Protein AF-A0A7W0M5Q0-F1 (afdb_monomer_lite)

Secondary structure (DSSP, 8-state):
-HHHHHHHHHHHTTGGGTS-HHHHHHHHHHHHHHTT----HHHHHHHHHHHHHHHHHHHHHHHHHT-SSHHHHHHHHHHHHHHHHHHHHHHHHHHHHHTT-THHHHHHHHHHHHHHTTS--------SS----PPP-

Radius of gyration: 23.78 Å; chains: 1; bounding box: 69×38×56 Å

Structure (mmCIF, N/CA/C/O backbone):
data_AF-A0A7W0M5Q0-F1
#
_entry.id   AF-A0A7W0M5Q0-F1
#
loop_
_atom_site.group_PDB
_atom_site.id
_atom_site.type_symbol
_atom_site.label_atom_id
_atom_site.label_alt_id
_atom_site.label_comp_id
_atom_site.label_asym_id
_atom_site.label_entity_id
_atom_site.label_seq_id
_atom_site.pdbx_PDB_ins_code
_atom_site.Cartn_x
_atom_site.Cartn_y
_atom_site.Cartn_z
_atom_site.occupancy
_atom_site.B_iso_or_equiv
_atom_site.auth_seq_id
_atom_site.auth_comp_id
_atom_site.auth_asym_id
_atom_site.auth_atom_id
_atom_site.pdbx_PDB_model_num
ATOM 1 N N . MET A 1 1 ? 6.612 8.300 17.682 1.00 49.47 1 MET A N 1
ATOM 2 C CA . MET A 1 1 ? 6.869 6.854 17.470 1.00 49.47 1 MET A CA 1
ATOM 3 C C . MET A 1 1 ? 6.519 6.417 16.042 1.00 49.47 1 MET A C 1
ATOM 5 O O . MET A 1 1 ? 7.366 5.829 15.388 1.00 49.47 1 MET A O 1
ATOM 9 N N . VAL A 1 2 ? 5.344 6.796 15.519 1.00 53.00 2 VAL A N 1
ATOM 10 C CA . VAL A 1 2 ? 4.870 6.509 14.143 1.00 53.00 2 VAL A CA 1
ATOM 11 C C . VAL A 1 2 ? 5.844 6.942 13.030 1.00 53.00 2 VAL A C 1
ATOM 13 O O . VAL A 1 2 ? 6.165 6.148 12.148 1.00 53.00 2 VAL A O 1
ATOM 16 N N . ALA A 1 3 ? 6.397 8.157 13.110 1.00 54.56 3 ALA A N 1
ATOM 17 C CA . ALA A 1 3 ? 7.315 8.683 12.092 1.00 54.56 3 ALA A CA 1
ATOM 18 C C . ALA A 1 3 ? 8.607 7.853 11.918 1.00 54.56 3 ALA A C 1
ATOM 20 O O . ALA A 1 3 ? 9.153 7.790 10.820 1.00 54.56 3 ALA A O 1
ATOM 21 N N . GLY A 1 4 ? 9.085 7.182 12.975 1.00 56.34 4 GLY A N 1
ATOM 22 C CA . GLY A 1 4 ? 10.307 6.371 12.921 1.00 56.34 4 GLY A CA 1
ATOM 23 C C . GLY A 1 4 ? 10.127 5.065 12.144 1.00 56.34 4 GLY A C 1
ATOM 24 O O . GLY A 1 4 ? 10.999 4.689 11.364 1.00 56.34 4 GLY A O 1
ATOM 25 N N . ILE A 1 5 ? 8.969 4.412 12.299 1.00 61.66 5 ILE A N 1
ATOM 26 C CA . ILE A 1 5 ? 8.633 3.177 11.574 1.00 61.66 5 ILE A CA 1
ATOM 27 C C . ILE A 1 5 ? 8.434 3.485 10.089 1.00 61.66 5 ILE A C 1
ATOM 29 O O . ILE A 1 5 ? 8.996 2.795 9.246 1.00 61.66 5 ILE A O 1
ATOM 33 N N . LEU A 1 6 ? 7.721 4.568 9.766 1.00 61.59 6 LEU A N 1
ATOM 34 C CA . LEU A 1 6 ? 7.541 5.041 8.390 1.00 61.59 6 LEU A CA 1
ATOM 35 C C . LEU A 1 6 ? 8.858 5.451 7.724 1.00 61.59 6 LEU A C 1
ATOM 37 O O . LEU A 1 6 ? 9.065 5.133 6.557 1.00 61.59 6 LEU A O 1
ATOM 41 N N . HIS A 1 7 ? 9.770 6.097 8.456 1.00 59.69 7 HIS A N 1
ATOM 42 C CA . HIS A 1 7 ? 11.098 6.442 7.944 1.00 59.69 7 HIS A CA 1
ATOM 43 C C . HIS A 1 7 ? 11.948 5.200 7.645 1.00 59.69 7 HIS A C 1
ATOM 45 O O . HIS A 1 7 ? 12.572 5.121 6.585 1.00 59.69 7 HIS A O 1
ATOM 51 N N . GLY A 1 8 ? 11.941 4.213 8.546 1.00 62.47 8 GLY A N 1
ATOM 52 C CA . GLY A 1 8 ? 12.612 2.931 8.331 1.00 62.47 8 GLY A CA 1
ATOM 53 C C . GLY A 1 8 ? 12.024 2.161 7.148 1.00 62.47 8 GLY A C 1
ATOM 54 O O . GLY A 1 8 ? 12.773 1.682 6.298 1.00 62.47 8 GLY A O 1
ATOM 55 N N . LEU A 1 9 ? 10.690 2.114 7.042 1.00 64.00 9 LEU A N 1
ATOM 56 C CA . LEU A 1 9 ? 10.009 1.425 5.949 1.00 64.00 9 LEU A CA 1
ATOM 57 C C . LEU A 1 9 ? 10.295 2.110 4.611 1.00 64.00 9 LEU A C 1
ATOM 59 O O . LEU A 1 9 ? 10.788 1.452 3.702 1.00 64.00 9 LEU A O 1
ATOM 63 N N . ALA A 1 10 ? 10.089 3.428 4.513 1.00 63.84 10 ALA A N 1
ATOM 64 C CA . ALA A 1 10 ? 10.337 4.198 3.294 1.00 63.84 10 ALA A CA 1
ATOM 65 C C . ALA A 1 10 ? 11.783 4.052 2.793 1.00 63.84 10 ALA A C 1
ATOM 67 O O . ALA A 1 10 ? 12.006 3.951 1.589 1.00 63.84 10 ALA A O 1
ATOM 68 N N . LYS A 1 11 ? 12.768 3.967 3.696 1.00 65.81 11 LYS A N 1
ATOM 69 C CA . LYS A 1 11 ? 14.144 3.619 3.317 1.00 65.81 11 LYS A CA 1
ATOM 70 C C . LYS A 1 11 ? 14.269 2.177 2.823 1.00 65.81 11 LYS A C 1
ATOM 72 O O . LYS A 1 11 ? 14.863 1.955 1.776 1.00 65.81 11 LYS A O 1
ATOM 77 N N . SER A 1 12 ? 13.700 1.207 3.540 1.00 64.56 12 SER A N 1
ATOM 78 C CA . SER A 1 12 ? 13.833 -0.223 3.209 1.00 64.56 12 SER A CA 1
ATOM 79 C C . SER A 1 12 ? 13.221 -0.618 1.861 1.00 64.56 12 SER A C 1
ATOM 81 O O . SER A 1 12 ? 13.753 -1.493 1.187 1.00 64.56 12 SER A O 1
ATOM 83 N N . VAL A 1 13 ? 12.141 0.047 1.435 1.00 64.31 13 VAL A N 1
ATOM 84 C CA . VAL A 1 13 ? 11.501 -0.197 0.131 1.00 64.31 13 VAL A CA 1
ATOM 85 C C . VAL A 1 13 ? 11.997 0.747 -0.973 1.00 64.31 13 VAL A C 1
ATOM 87 O O . VAL A 1 13 ? 11.426 0.777 -2.061 1.00 64.31 13 VAL A O 1
ATOM 90 N N . GLY A 1 14 ? 13.064 1.515 -0.717 1.00 66.12 14 GLY A N 1
ATOM 91 C CA . GLY A 1 14 ? 13.652 2.441 -1.693 1.00 66.12 14 GLY A CA 1
ATOM 92 C C . GLY A 1 14 ? 12.733 3.606 -2.070 1.00 66.12 14 GLY A C 1
ATOM 93 O O . GLY A 1 14 ? 12.905 4.218 -3.119 1.00 66.12 14 GLY A O 1
ATOM 94 N N . LEU A 1 15 ? 11.738 3.914 -1.234 1.00 67.31 15 LEU A N 1
ATOM 95 C CA . LEU A 1 15 ? 10.823 5.031 -1.456 1.00 67.31 15 LEU A CA 1
ATOM 96 C C . LEU A 1 15 ? 11.523 6.383 -1.313 1.00 67.31 15 LEU A C 1
ATOM 98 O O . LEU A 1 15 ? 11.073 7.340 -1.925 1.00 67.31 15 LEU A O 1
ATOM 102 N N . GLY A 1 16 ? 12.596 6.468 -0.519 1.00 64.88 16 GLY A N 1
ATOM 103 C CA . GLY A 1 16 ? 13.310 7.724 -0.265 1.00 64.88 16 GLY A CA 1
ATOM 104 C C . GLY A 1 16 ? 13.846 8.415 -1.525 1.00 64.88 16 GLY A C 1
ATOM 105 O O . GLY A 1 16 ? 13.922 9.640 -1.541 1.00 64.88 16 GLY A O 1
ATOM 106 N N . ASP A 1 17 ? 14.139 7.648 -2.578 1.00 69.00 17 ASP A N 1
ATOM 107 C CA . ASP A 1 17 ? 14.622 8.170 -3.865 1.00 69.00 17 ASP A CA 1
ATOM 108 C C . ASP A 1 17 ? 13.484 8.683 -4.765 1.00 69.00 17 ASP A C 1
ATOM 110 O O . ASP A 1 17 ? 13.717 9.389 -5.742 1.00 69.00 17 ASP A O 1
ATOM 114 N N . VAL A 1 18 ? 12.241 8.316 -4.444 1.00 69.56 18 VAL A N 1
ATOM 115 C CA . VAL A 1 18 ? 11.041 8.569 -5.259 1.00 69.56 18 VAL A CA 1
ATOM 116 C C . VAL A 1 18 ? 10.145 9.609 -4.599 1.00 69.56 18 VAL A C 1
ATOM 118 O O . VAL A 1 18 ? 9.526 10.427 -5.273 1.00 69.56 18 VAL A O 1
ATOM 121 N N . MET A 1 19 ? 10.076 9.581 -3.271 1.00 71.00 19 MET A N 1
ATOM 122 C CA . MET A 1 19 ? 9.313 10.511 -2.463 1.00 71.00 19 MET A CA 1
ATOM 123 C C . MET A 1 19 ? 10.090 10.816 -1.174 1.00 71.00 19 MET A C 1
ATOM 125 O O . MET A 1 19 ? 10.386 9.896 -0.401 1.00 71.00 19 MET A O 1
ATOM 129 N N . PRO A 1 20 ? 10.413 12.095 -0.905 1.00 76.94 20 PRO A N 1
ATOM 130 C CA . PRO A 1 20 ? 11.052 12.489 0.342 1.00 76.94 20 PRO A CA 1
ATOM 131 C C . PRO A 1 20 ? 10.278 11.963 1.553 1.00 76.94 20 PRO A C 1
ATOM 133 O O . PRO A 1 20 ? 9.048 11.949 1.570 1.00 76.94 20 PRO A O 1
ATOM 136 N N . THR A 1 21 ? 10.982 11.568 2.617 1.00 71.94 21 THR A N 1
ATOM 137 C CA . THR A 1 21 ? 10.319 10.994 3.803 1.00 71.94 21 THR A CA 1
ATOM 138 C C . THR A 1 21 ? 9.276 11.939 4.406 1.00 71.94 21 THR A C 1
ATOM 140 O O . THR A 1 21 ? 8.238 11.483 4.879 1.00 71.94 21 THR A O 1
ATOM 143 N N . ALA A 1 22 ? 9.523 13.250 4.369 1.00 77.44 22 ALA A N 1
ATOM 144 C CA . ALA A 1 22 ? 8.560 14.244 4.834 1.00 77.44 22 ALA A CA 1
ATOM 145 C C . ALA A 1 22 ? 7.239 14.187 4.044 1.00 77.44 22 ALA A C 1
ATOM 147 O O . ALA A 1 22 ? 6.167 14.295 4.637 1.00 77.44 22 ALA A O 1
ATOM 148 N N . ASP A 1 23 ? 7.304 13.938 2.735 1.00 79.12 23 ASP A N 1
ATOM 149 C CA . ASP A 1 23 ? 6.122 13.788 1.888 1.00 79.12 23 ASP A CA 1
ATOM 150 C C . ASP A 1 23 ? 5.413 12.448 2.131 1.00 79.12 23 ASP A C 1
ATOM 152 O O . ASP A 1 23 ? 4.186 12.416 2.130 1.00 79.12 23 ASP A O 1
ATOM 156 N N . CYS A 1 24 ? 6.146 11.368 2.444 1.00 71.94 24 CYS A N 1
ATOM 157 C CA . CYS A 1 24 ? 5.547 10.108 2.920 1.00 71.94 24 CYS A CA 1
ATOM 158 C C . CYS A 1 24 ? 4.748 10.301 4.203 1.00 71.94 24 CYS A C 1
ATOM 160 O O . CY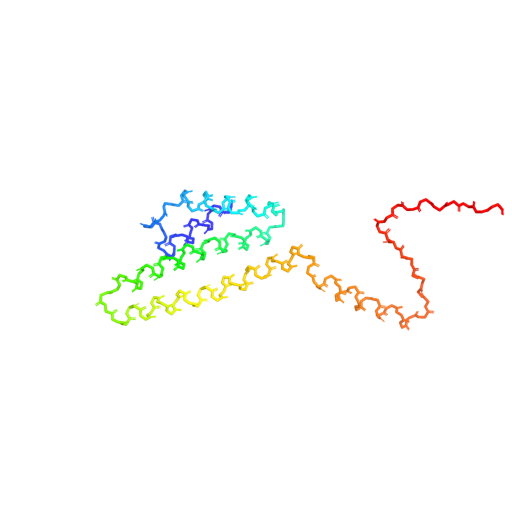S A 1 24 ? 3.628 9.805 4.304 1.00 71.94 24 CYS A O 1
ATOM 162 N N . VAL A 1 25 ? 5.316 11.016 5.176 1.00 76.31 25 VAL A N 1
ATOM 163 C CA . VAL A 1 25 ? 4.629 11.313 6.436 1.00 76.31 25 VAL A CA 1
ATOM 164 C C . VAL A 1 25 ? 3.380 12.146 6.157 1.00 76.31 25 VAL A C 1
ATOM 166 O O . VAL A 1 25 ? 2.296 11.744 6.561 1.00 76.31 25 VAL A O 1
ATOM 169 N N . ARG A 1 26 ? 3.494 13.220 5.363 1.00 83.31 26 ARG A N 1
ATOM 170 C CA . ARG A 1 26 ? 2.345 14.068 5.007 1.00 83.31 26 ARG A CA 1
ATOM 171 C C . ARG A 1 26 ? 1.253 13.299 4.262 1.00 83.31 26 ARG A C 1
ATOM 173 O O . ARG A 1 26 ? 0.078 13.484 4.550 1.00 83.31 26 ARG A O 1
ATOM 180 N N . PHE A 1 27 ? 1.619 12.441 3.311 1.00 81.38 27 PHE A N 1
ATOM 181 C CA . PHE A 1 27 ? 0.661 11.615 2.573 1.00 81.38 27 PHE A CA 1
ATOM 182 C C . PHE A 1 27 ? -0.130 10.700 3.512 1.00 81.38 27 PHE A C 1
ATOM 184 O O . PHE A 1 27 ? -1.351 10.608 3.417 1.00 81.38 27 PHE A O 1
ATOM 191 N N . VAL A 1 28 ? 0.564 10.055 4.445 1.00 77.06 28 VAL A N 1
ATOM 192 C CA . VAL A 1 28 ? -0.048 9.156 5.422 1.00 77.06 28 VAL A CA 1
ATOM 193 C C . VAL A 1 28 ? -0.910 9.911 6.436 1.00 77.06 28 VAL A C 1
ATOM 195 O O . VAL A 1 28 ? -2.007 9.451 6.750 1.00 77.06 28 VAL A O 1
ATOM 198 N N . ASP A 1 29 ? -0.463 11.079 6.899 1.00 80.56 29 ASP A N 1
ATOM 199 C CA . ASP A 1 29 ? -1.239 11.945 7.792 1.00 80.56 29 ASP A CA 1
ATOM 200 C C . ASP A 1 29 ? -2.530 12.423 7.105 1.00 80.56 29 ASP A C 1
ATOM 202 O O . ASP A 1 29 ? -3.615 12.352 7.690 1.00 80.56 29 ASP A O 1
ATOM 206 N N . ASN A 1 30 ? -2.436 12.821 5.830 1.00 85.00 30 ASN A N 1
ATOM 207 C CA . ASN A 1 30 ? -3.592 13.188 5.013 1.00 85.00 30 ASN A CA 1
ATOM 208 C C . ASN A 1 30 ? -4.553 12.005 4.873 1.00 85.00 30 ASN A C 1
ATOM 210 O O . ASN A 1 30 ? -5.729 12.148 5.202 1.00 85.00 30 ASN A O 1
ATOM 214 N N . LEU A 1 31 ? -4.052 10.822 4.501 1.00 82.25 31 LEU A N 1
ATOM 215 C CA . LEU A 1 31 ? -4.858 9.605 4.385 1.00 82.25 31 LEU A CA 1
ATOM 216 C C . LEU A 1 31 ? -5.581 9.278 5.700 1.00 82.25 31 LEU A C 1
ATOM 218 O O . LEU A 1 31 ? -6.762 8.933 5.700 1.00 82.25 31 LEU A O 1
ATOM 222 N N . GLN A 1 32 ? -4.902 9.414 6.842 1.00 80.25 32 GLN A N 1
ATOM 223 C CA . GLN A 1 32 ? -5.508 9.177 8.148 1.00 80.25 32 GLN A CA 1
ATOM 224 C C . GLN A 1 32 ? -6.606 10.205 8.460 1.00 80.25 32 GLN A C 1
ATOM 226 O O . GLN A 1 32 ? -7.677 9.811 8.936 1.00 80.25 32 GLN A O 1
ATOM 231 N N . SER A 1 33 ? -6.375 11.488 8.160 1.00 81.31 33 SER A N 1
ATOM 232 C CA . SER A 1 33 ? -7.357 12.560 8.365 1.00 81.31 33 SER A CA 1
ATOM 233 C C . SER A 1 33 ? -8.600 12.392 7.480 1.00 81.31 33 SER A C 1
ATOM 235 O O . SER A 1 33 ? -9.722 12.417 7.986 1.00 81.31 33 SER A O 1
ATOM 237 N N . GLU A 1 34 ? -8.412 12.095 6.193 1.00 82.44 34 GLU A N 1
ATOM 238 C CA . GLU A 1 34 ? -9.481 11.872 5.212 1.00 82.44 34 GLU A CA 1
ATOM 239 C C . GLU A 1 34 ? -10.291 10.615 5.528 1.00 82.44 34 GLU A C 1
ATOM 241 O O . GLU A 1 34 ? -11.488 10.538 5.260 1.00 82.44 34 GLU A O 1
ATOM 246 N N . SER A 1 35 ? -9.662 9.632 6.171 1.00 75.06 35 SER A N 1
ATOM 247 C CA . SER A 1 35 ? -10.331 8.404 6.581 1.00 75.06 35 SER A CA 1
ATOM 248 C C . SER A 1 35 ? -11.271 8.576 7.789 1.00 75.06 35 SER A C 1
ATOM 250 O O . SER A 1 35 ? -11.832 7.575 8.241 1.00 75.06 35 SER A O 1
ATOM 252 N N . GLY A 1 36 ? -11.439 9.799 8.307 1.00 73.69 36 GLY A N 1
ATOM 253 C CA . GLY A 1 36 ? -12.329 10.134 9.422 1.00 73.69 36 GLY A CA 1
ATOM 254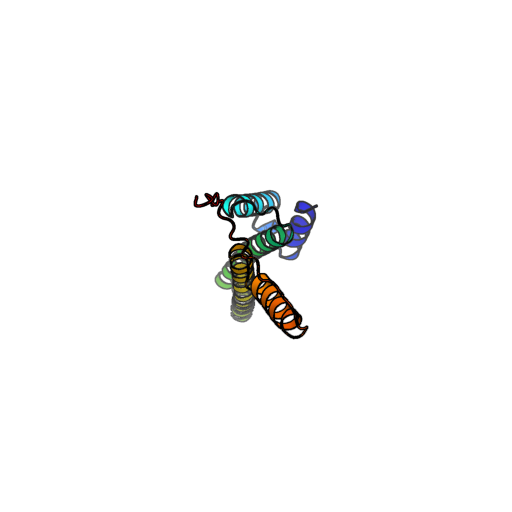 C C . GLY A 1 36 ? -11.674 10.087 10.803 1.00 73.69 36 GLY A C 1
ATOM 255 O O . GLY A 1 36 ? -12.390 10.160 11.795 1.00 73.69 36 GLY A O 1
ATOM 256 N N . GLY A 1 37 ? -10.341 9.959 10.875 1.00 67.06 37 GLY A N 1
ATOM 257 C CA . GLY A 1 37 ? -9.584 9.957 12.129 1.00 67.06 37 GLY A CA 1
ATOM 258 C C . GLY A 1 37 ? -9.963 8.800 13.059 1.00 67.06 37 GLY A C 1
ATOM 259 O O . GLY A 1 37 ? -10.794 8.946 13.949 1.00 67.06 37 GLY A O 1
ATOM 260 N N . SER A 1 38 ? -9.332 7.636 12.892 1.00 68.50 38 SER A N 1
ATOM 261 C CA . SER A 1 38 ? -9.522 6.538 13.848 1.00 68.50 38 SER A CA 1
ATOM 262 C C . SER A 1 38 ? -8.737 6.790 15.134 1.00 68.50 38 SER A C 1
ATOM 264 O O . SER A 1 38 ? -7.526 7.006 15.084 1.00 68.50 38 SER A O 1
ATOM 266 N N . THR A 1 39 ? -9.406 6.703 16.284 1.00 72.31 39 THR A N 1
ATOM 267 C CA . THR A 1 39 ? -8.755 6.664 17.605 1.00 72.31 39 THR A CA 1
ATOM 268 C C . THR A 1 39 ? -8.211 5.275 17.947 1.00 72.31 39 THR A C 1
ATOM 270 O O . THR A 1 39 ? -7.403 5.149 18.865 1.00 72.31 39 THR A O 1
ATOM 273 N N . ASP A 1 40 ? -8.614 4.240 17.200 1.00 80.06 40 ASP A N 1
ATOM 274 C CA . ASP A 1 40 ? -8.061 2.892 17.329 1.00 80.06 40 ASP A CA 1
ATOM 275 C C . ASP A 1 40 ? -6.634 2.842 16.738 1.00 80.06 40 ASP A C 1
ATOM 277 O O . ASP A 1 40 ? -6.470 3.057 15.526 1.00 80.06 40 ASP A O 1
ATOM 281 N N . PRO A 1 41 ? -5.602 2.539 17.556 1.00 78.81 41 PRO A N 1
ATOM 282 C CA . PRO A 1 41 ? -4.218 2.463 17.100 1.00 78.81 41 PRO A CA 1
ATOM 283 C C . PRO A 1 41 ? -3.979 1.364 16.053 1.00 78.81 41 PRO A C 1
ATOM 285 O O . PRO A 1 41 ? -3.102 1.528 15.206 1.00 78.81 41 PRO A O 1
ATOM 288 N N . LEU A 1 42 ? -4.749 0.270 16.054 1.00 80.56 42 LEU A N 1
ATOM 289 C CA . LEU A 1 42 ? -4.609 -0.801 15.059 1.00 80.56 42 LEU A CA 1
ATOM 290 C C . LEU A 1 42 ? -5.096 -0.346 13.686 1.00 80.56 42 LEU A C 1
ATOM 292 O O . LEU A 1 42 ? -4.432 -0.581 12.676 1.00 80.56 42 LEU A O 1
ATOM 296 N N . VAL A 1 43 ? -6.223 0.365 13.648 1.00 81.50 43 VAL A N 1
ATOM 297 C CA . VAL A 1 43 ? -6.738 0.964 12.411 1.00 81.50 43 VAL A CA 1
ATOM 298 C C . VAL A 1 43 ? -5.774 2.032 11.897 1.00 81.50 43 VAL A C 1
ATOM 300 O O . VAL A 1 43 ? -5.536 2.097 10.694 1.00 81.50 43 VAL A O 1
ATOM 303 N N . ALA A 1 44 ? -5.168 2.828 12.784 1.00 81.50 44 ALA A N 1
ATOM 304 C CA . ALA A 1 44 ? -4.156 3.807 12.391 1.00 81.50 44 ALA A CA 1
ATOM 305 C C . ALA A 1 44 ? -2.939 3.138 11.725 1.00 81.50 44 ALA A C 1
ATOM 307 O O . ALA A 1 44 ? -2.529 3.556 10.646 1.00 81.50 44 ALA A O 1
ATOM 308 N N . VAL A 1 45 ? -2.403 2.056 12.302 1.00 82.38 45 VAL A N 1
ATOM 309 C CA . VAL A 1 45 ? -1.287 1.304 11.697 1.00 82.38 45 VAL A CA 1
ATOM 310 C C . VAL A 1 45 ? -1.688 0.684 10.356 1.00 82.38 45 VAL A C 1
ATOM 312 O O . VAL A 1 45 ? -0.916 0.750 9.402 1.00 82.38 45 VAL A O 1
ATOM 315 N N . LEU A 1 46 ? -2.895 0.123 10.244 1.00 84.25 46 LEU A N 1
ATOM 316 C CA . LEU A 1 46 ? -3.388 -0.431 8.979 1.00 84.25 46 LEU A CA 1
ATOM 317 C C . LEU A 1 46 ? -3.479 0.636 7.883 1.00 84.25 46 LEU A C 1
ATOM 319 O O . LEU A 1 46 ? -3.031 0.392 6.766 1.00 84.25 46 LEU A O 1
ATOM 323 N N . LEU A 1 47 ? -3.991 1.828 8.198 1.00 84.75 47 LEU A N 1
ATOM 324 C CA . LEU A 1 47 ? -4.046 2.949 7.254 1.00 84.75 47 LEU A CA 1
ATOM 325 C C . LEU A 1 47 ? -2.646 3.377 6.793 1.00 84.75 47 LEU A C 1
ATOM 327 O O . LEU A 1 47 ? -2.435 3.617 5.607 1.00 84.75 47 LEU A O 1
ATOM 331 N N . GLN A 1 48 ? -1.668 3.397 7.701 1.00 80.69 48 GLN A N 1
ATOM 332 C CA . GLN A 1 48 ? -0.273 3.698 7.362 1.00 80.69 48 GLN A CA 1
ATOM 333 C C . GLN A 1 48 ? 0.321 2.643 6.419 1.00 80.69 48 GLN A C 1
ATOM 335 O O . GLN A 1 48 ? 0.943 2.989 5.414 1.00 80.69 48 GLN A O 1
ATOM 340 N N . GLN A 1 49 ? 0.094 1.356 6.703 1.00 83.12 49 GLN A N 1
ATOM 341 C CA . GLN A 1 49 ? 0.553 0.252 5.853 1.00 83.12 49 GLN A CA 1
ATOM 342 C C . GLN A 1 49 ? -0.098 0.287 4.466 1.00 83.12 49 GLN A C 1
ATOM 344 O O . GLN A 1 49 ? 0.582 0.055 3.465 1.00 83.12 49 GLN A O 1
ATOM 349 N N . ILE A 1 50 ? -1.388 0.631 4.394 1.00 86.75 50 ILE A N 1
ATOM 350 C CA . ILE A 1 50 ? -2.116 0.842 3.136 1.00 86.75 50 ILE A CA 1
ATOM 351 C C . ILE A 1 50 ? -1.454 1.963 2.329 1.00 86.75 50 ILE A C 1
ATOM 353 O O . ILE A 1 50 ? -1.126 1.761 1.161 1.00 86.75 50 ILE A O 1
ATOM 357 N N . GLY A 1 51 ? -1.186 3.109 2.961 1.00 83.44 51 GLY A N 1
ATOM 358 C CA . GLY A 1 51 ? -0.552 4.246 2.299 1.00 83.44 51 GLY A CA 1
ATOM 359 C C . GLY A 1 51 ? 0.827 3.909 1.722 1.00 83.44 51 GLY A C 1
ATOM 360 O O . GLY A 1 51 ? 1.082 4.142 0.540 1.00 83.44 51 GLY A O 1
ATOM 361 N N . VAL A 1 52 ? 1.711 3.296 2.515 1.00 81.25 52 VAL A N 1
ATOM 362 C CA . VAL A 1 52 ? 3.055 2.924 2.034 1.00 81.25 52 VAL A CA 1
ATOM 363 C C . VAL A 1 52 ? 2.985 1.880 0.920 1.00 81.25 52 VAL A C 1
ATOM 365 O O . VAL A 1 52 ? 3.692 1.994 -0.083 1.00 81.25 52 VAL A O 1
ATOM 368 N N . SER A 1 53 ? 2.099 0.893 1.058 1.00 85.81 53 SER A N 1
ATOM 369 C CA . SER A 1 53 ? 1.912 -0.155 0.052 1.00 85.81 53 SER A CA 1
ATOM 370 C C . SER A 1 53 ? 1.407 0.409 -1.279 1.00 85.81 53 SER A C 1
ATOM 372 O O . SER A 1 53 ? 1.826 -0.061 -2.337 1.00 85.81 53 SER A O 1
ATOM 374 N N . GLN A 1 54 ? 0.560 1.443 -1.257 1.00 87.06 54 GLN A N 1
ATOM 375 C CA . GLN A 1 54 ? 0.076 2.110 -2.467 1.00 87.06 54 GLN A CA 1
ATOM 376 C C . GLN A 1 54 ? 1.218 2.783 -3.238 1.00 87.06 54 GLN A C 1
ATOM 378 O O . GLN A 1 54 ? 1.352 2.575 -4.445 1.00 87.06 54 GLN A O 1
ATOM 383 N N . VAL A 1 55 ? 2.078 3.533 -2.547 1.00 84.62 55 VAL A N 1
ATOM 384 C CA . VAL A 1 55 ? 3.227 4.193 -3.185 1.00 84.62 55 VAL A CA 1
ATOM 385 C C . VAL A 1 55 ? 4.239 3.164 -3.698 1.00 84.62 55 VAL A C 1
ATOM 387 O O . VAL A 1 55 ? 4.690 3.260 -4.838 1.00 84.62 55 VAL A O 1
ATOM 390 N N . ALA A 1 56 ? 4.548 2.134 -2.904 1.00 85.88 56 ALA A N 1
ATOM 391 C CA . ALA A 1 56 ? 5.442 1.053 -3.319 1.00 85.88 56 ALA A CA 1
ATOM 392 C C . ALA A 1 56 ? 4.904 0.291 -4.545 1.00 85.88 56 ALA A C 1
ATOM 394 O O . ALA A 1 56 ? 5.668 -0.040 -5.450 1.00 85.88 56 ALA A O 1
ATOM 395 N N . THR A 1 57 ? 3.588 0.070 -4.623 1.00 90.06 57 THR A N 1
ATOM 396 C CA . THR A 1 57 ? 2.947 -0.539 -5.801 1.00 90.06 57 THR A CA 1
ATOM 397 C C . THR A 1 57 ? 3.125 0.336 -7.041 1.00 90.06 57 THR A C 1
ATOM 399 O O . THR A 1 57 ? 3.495 -0.177 -8.096 1.00 90.06 57 THR A O 1
ATOM 402 N N . GLY A 1 58 ? 2.919 1.653 -6.921 1.00 88.50 58 GLY A N 1
ATOM 403 C CA . GLY A 1 58 ? 3.147 2.601 -8.016 1.00 88.50 58 GLY A CA 1
ATOM 404 C C . GLY A 1 58 ? 4.603 2.616 -8.491 1.00 88.50 58 GLY A C 1
ATOM 405 O O . GLY A 1 58 ? 4.861 2.592 -9.693 1.00 88.50 58 GLY A O 1
ATOM 406 N N . LEU A 1 59 ? 5.559 2.564 -7.559 1.00 89.25 59 LEU A N 1
ATOM 407 C CA . LEU A 1 59 ? 6.982 2.462 -7.880 1.00 89.25 59 LEU A CA 1
ATOM 408 C C . LEU A 1 59 ? 7.309 1.169 -8.635 1.00 89.25 59 LEU A C 1
ATOM 410 O O . LEU A 1 59 ? 8.004 1.214 -9.646 1.00 89.25 59 LEU A O 1
ATOM 414 N N . LEU A 1 60 ? 6.811 0.022 -8.170 1.00 92.38 60 LEU A N 1
ATOM 415 C CA . LEU A 1 60 ? 7.031 -1.262 -8.839 1.00 92.38 60 LEU A CA 1
ATOM 416 C C . LEU A 1 60 ? 6.408 -1.280 -10.240 1.00 92.38 60 LEU A C 1
ATOM 418 O O . LEU A 1 60 ? 7.046 -1.745 -11.179 1.00 92.38 60 LEU A O 1
ATOM 422 N N . ALA A 1 61 ? 5.208 -0.719 -10.405 1.00 92.44 61 ALA A N 1
ATOM 423 C CA . ALA A 1 61 ? 4.573 -0.588 -11.714 1.00 92.44 61 ALA A CA 1
ATOM 424 C C . ALA A 1 61 ? 5.384 0.316 -12.660 1.00 92.44 61 ALA A C 1
ATOM 426 O O . ALA A 1 61 ? 5.571 -0.028 -13.825 1.00 92.44 61 ALA A O 1
ATOM 427 N N . SER A 1 62 ? 5.921 1.429 -12.151 1.00 92.00 62 SER A N 1
ATOM 428 C CA . SER A 1 62 ? 6.813 2.312 -12.912 1.00 92.00 62 SER A CA 1
ATOM 429 C C . SER A 1 62 ? 8.095 1.588 -13.335 1.00 92.00 62 SER A C 1
ATOM 431 O O . SER A 1 62 ? 8.429 1.570 -14.517 1.00 92.00 62 SER A O 1
ATOM 433 N N . LYS A 1 63 ? 8.757 0.887 -12.402 1.00 93.00 63 LYS A N 1
ATOM 434 C CA . LYS A 1 63 ? 9.959 0.086 -12.688 1.00 93.00 63 LYS A CA 1
ATOM 435 C C . LYS A 1 63 ? 9.702 -1.007 -13.723 1.00 93.00 63 LYS A C 1
ATOM 437 O O . LYS A 1 63 ? 10.554 -1.233 -14.574 1.00 93.00 63 LYS A O 1
ATOM 442 N N . ALA A 1 64 ? 8.537 -1.655 -13.677 1.00 95.44 64 ALA A N 1
ATOM 443 C CA . ALA A 1 64 ? 8.140 -2.628 -14.689 1.00 95.44 64 ALA A CA 1
ATOM 444 C C . ALA A 1 64 ? 7.985 -1.985 -16.076 1.00 95.44 64 ALA A C 1
ATOM 446 O O . ALA A 1 64 ? 8.448 -2.547 -17.063 1.00 95.44 64 ALA A O 1
ATOM 447 N N . ALA A 1 65 ? 7.366 -0.802 -16.148 1.00 95.69 65 ALA A N 1
ATOM 448 C CA . ALA A 1 65 ? 7.142 -0.084 -17.402 1.00 95.69 65 ALA A CA 1
ATOM 449 C C . ALA A 1 65 ? 8.438 0.448 -18.036 1.00 95.69 65 ALA A C 1
ATOM 451 O O . ALA A 1 65 ? 8.515 0.568 -19.256 1.00 95.69 65 ALA A O 1
ATOM 452 N N . THR A 1 66 ? 9.451 0.764 -17.224 1.00 96.19 66 THR A N 1
ATOM 453 C CA . THR A 1 66 ? 10.750 1.278 -17.690 1.00 96.19 66 THR A CA 1
ATOM 454 C C . THR A 1 66 ? 11.847 0.214 -17.756 1.00 96.19 66 THR A C 1
ATOM 456 O O . THR A 1 66 ? 13.008 0.554 -17.983 1.00 96.19 66 THR A O 1
ATOM 459 N N . ALA A 1 67 ? 11.527 -1.058 -17.508 1.00 96.88 67 ALA A N 1
ATOM 460 C CA . ALA A 1 67 ? 12.507 -2.137 -17.537 1.00 96.88 67 ALA A CA 1
ATOM 461 C C . ALA A 1 67 ? 13.044 -2.353 -18.961 1.00 96.88 67 ALA A C 1
ATOM 463 O O . ALA A 1 67 ? 12.296 -2.357 -19.937 1.00 96.88 67 ALA A O 1
ATOM 464 N N . THR A 1 68 ? 14.356 -2.551 -19.081 1.00 97.25 68 THR A N 1
ATOM 465 C CA . THR A 1 68 ? 15.035 -2.749 -20.374 1.00 97.25 68 THR A CA 1
ATOM 466 C C . THR A 1 68 ? 15.127 -4.217 -20.787 1.00 97.25 68 THR A C 1
ATOM 468 O O . THR A 1 68 ? 15.515 -4.514 -21.915 1.00 97.25 68 THR A O 1
ATOM 471 N N . ASN A 1 69 ? 14.766 -5.140 -19.894 1.00 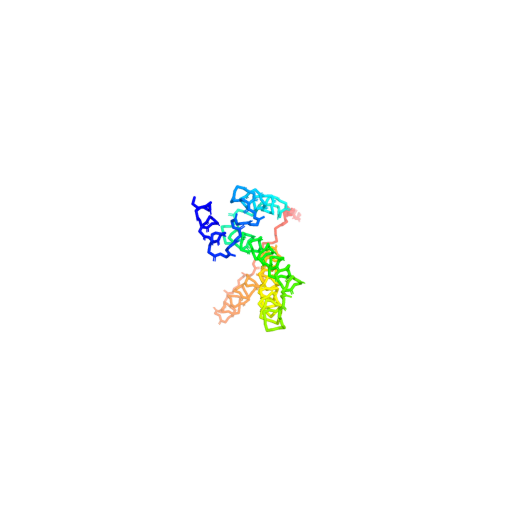97.38 69 ASN A N 1
ATOM 472 C CA . ASN A 1 69 ? 14.702 -6.570 -20.158 1.00 97.38 69 ASN A CA 1
ATOM 473 C C . ASN A 1 69 ? 13.387 -7.165 -19.626 1.00 97.38 69 ASN A C 1
ATOM 475 O O . ASN A 1 69 ? 12.733 -6.603 -18.744 1.00 97.38 69 ASN A O 1
ATOM 479 N N . ALA A 1 70 ? 12.993 -8.300 -20.205 1.00 97.00 70 ALA A N 1
ATOM 480 C CA . ALA A 1 70 ? 11.713 -8.938 -19.912 1.00 97.00 70 ALA A CA 1
ATOM 481 C C . ALA A 1 70 ? 11.652 -9.533 -18.496 1.00 97.00 70 ALA A C 1
ATOM 483 O O . ALA A 1 70 ? 10.598 -9.474 -17.863 1.00 97.00 70 ALA A O 1
ATOM 484 N N . ASP A 1 71 ? 12.765 -10.062 -17.986 1.00 97.50 71 ASP A N 1
ATOM 485 C CA . ASP A 1 71 ? 12.811 -10.712 -16.674 1.00 97.50 71 ASP A CA 1
ATOM 486 C C . ASP A 1 71 ? 12.534 -9.712 -15.542 1.00 97.50 71 ASP A C 1
ATOM 488 O O . ASP A 1 71 ? 11.696 -9.972 -14.674 1.00 97.50 71 ASP A O 1
ATOM 492 N N . ASP A 1 72 ? 13.139 -8.523 -15.600 1.00 95.12 72 ASP A N 1
ATOM 493 C CA . ASP A 1 72 ? 12.896 -7.437 -14.647 1.00 95.12 72 ASP A CA 1
ATOM 494 C C . ASP A 1 72 ? 11.455 -6.917 -14.745 1.00 95.12 72 ASP A C 1
ATOM 496 O O . ASP A 1 72 ? 10.792 -6.709 -13.723 1.00 95.12 72 ASP A O 1
ATOM 500 N N . ALA A 1 73 ? 10.930 -6.758 -15.966 1.00 96.69 73 ALA A N 1
ATOM 501 C CA . ALA A 1 73 ? 9.546 -6.335 -16.185 1.00 96.69 73 ALA A CA 1
ATOM 502 C C . ALA A 1 73 ? 8.550 -7.311 -15.534 1.00 96.69 73 ALA A C 1
ATOM 504 O O . ALA A 1 73 ? 7.603 -6.890 -14.856 1.00 96.69 73 ALA A O 1
ATOM 505 N N . VAL A 1 74 ? 8.783 -8.619 -15.691 1.00 98.25 74 VAL A N 1
ATOM 506 C CA . VAL A 1 74 ? 7.976 -9.682 -15.077 1.00 98.25 74 VAL A CA 1
ATOM 507 C C . VAL A 1 74 ? 8.133 -9.682 -13.558 1.00 98.25 74 VAL A C 1
ATOM 509 O O . VAL A 1 74 ? 7.126 -9.763 -12.845 1.00 98.25 74 VAL A O 1
ATOM 512 N N . ALA A 1 75 ? 9.358 -9.555 -13.046 1.00 96.94 75 ALA A N 1
ATOM 513 C CA . ALA A 1 75 ? 9.634 -9.542 -11.613 1.00 96.94 75 ALA A CA 1
ATOM 514 C C . ALA A 1 75 ? 8.911 -8.384 -10.907 1.00 96.94 75 ALA A C 1
ATOM 516 O O . ALA A 1 75 ? 8.184 -8.606 -9.931 1.00 96.94 75 ALA A O 1
ATOM 517 N N . TYR A 1 76 ? 9.032 -7.162 -11.433 1.00 96.06 76 TYR A N 1
ATOM 518 C CA . TYR A 1 76 ? 8.377 -5.984 -10.867 1.00 96.06 76 TYR A CA 1
ATOM 519 C C . TYR A 1 76 ? 6.853 -6.033 -11.005 1.00 96.06 76 TYR A C 1
ATOM 521 O O . TYR A 1 76 ? 6.152 -5.755 -10.030 1.00 96.06 76 TYR A O 1
ATOM 529 N N . SER A 1 77 ? 6.327 -6.458 -12.160 1.00 95.81 77 SER A N 1
ATOM 530 C CA . SER A 1 77 ? 4.876 -6.604 -12.365 1.00 95.81 77 SER A CA 1
ATOM 531 C C . SER A 1 77 ? 4.271 -7.635 -11.410 1.00 95.81 77 SER A C 1
ATOM 533 O O . SER A 1 77 ? 3.213 -7.407 -10.821 1.00 95.81 77 SER A O 1
ATOM 535 N N . THR A 1 78 ? 4.966 -8.754 -11.194 1.00 97.50 78 THR A N 1
ATOM 536 C CA . THR A 1 78 ? 4.530 -9.806 -10.266 1.00 97.50 78 THR A CA 1
ATOM 537 C C . THR A 1 78 ? 4.560 -9.314 -8.821 1.00 97.50 78 THR A C 1
ATOM 539 O O . THR A 1 78 ? 3.619 -9.560 -8.062 1.00 97.50 78 THR A O 1
ATOM 542 N N . ALA A 1 79 ? 5.615 -8.594 -8.430 1.00 94.88 79 ALA A N 1
ATOM 543 C CA . ALA A 1 79 ? 5.715 -7.997 -7.102 1.00 94.88 79 ALA A CA 1
ATOM 544 C C . ALA A 1 79 ? 4.594 -6.972 -6.856 1.00 94.88 79 ALA A C 1
ATOM 546 O O . ALA A 1 79 ? 3.931 -7.033 -5.819 1.00 94.88 79 ALA A O 1
ATOM 547 N N . ALA A 1 80 ? 4.320 -6.096 -7.830 1.00 93.94 80 ALA A N 1
ATOM 548 C CA . ALA A 1 80 ? 3.230 -5.125 -7.765 1.00 93.94 80 ALA A CA 1
ATOM 549 C C . ALA A 1 80 ? 1.862 -5.814 -7.624 1.00 93.94 80 ALA A C 1
ATOM 551 O O . ALA A 1 80 ? 1.062 -5.434 -6.770 1.00 93.94 80 ALA A O 1
ATOM 552 N N . ALA A 1 81 ? 1.606 -6.867 -8.407 1.00 95.00 81 ALA A N 1
ATOM 553 C CA . ALA A 1 81 ? 0.354 -7.620 -8.346 1.00 95.00 81 ALA A CA 1
ATOM 554 C C . ALA A 1 81 ? 0.137 -8.294 -6.979 1.00 95.00 81 ALA A C 1
ATOM 556 O O . ALA A 1 81 ? -0.972 -8.259 -6.441 1.00 95.00 81 ALA A O 1
ATOM 557 N N . ARG A 1 82 ? 1.194 -8.872 -6.390 1.00 94.88 82 ARG A N 1
ATOM 558 C CA . ARG A 1 82 ? 1.143 -9.471 -5.044 1.00 94.88 82 ARG A CA 1
ATOM 559 C C . ARG A 1 82 ? 0.850 -8.422 -3.977 1.00 94.88 82 ARG A C 1
ATOM 561 O O . ARG A 1 82 ? -0.060 -8.618 -3.174 1.00 94.88 82 ARG A O 1
ATOM 568 N N . LEU A 1 83 ? 1.562 -7.295 -4.013 1.00 91.38 83 LEU A N 1
ATOM 569 C CA . LEU A 1 83 ? 1.368 -6.207 -3.057 1.00 91.38 83 LEU A CA 1
ATOM 570 C C . LEU A 1 83 ? -0.041 -5.605 -3.154 1.00 91.38 83 LEU A C 1
ATOM 572 O O . LEU A 1 83 ? -0.673 -5.350 -2.132 1.00 91.38 83 LEU A O 1
ATOM 576 N N . LEU A 1 84 ? -0.581 -5.467 -4.368 1.00 92.75 84 LEU A N 1
ATOM 577 C CA . LEU A 1 84 ? -1.959 -5.027 -4.588 1.00 92.75 84 LEU A CA 1
ATOM 578 C C . LEU A 1 84 ? -2.985 -6.020 -4.013 1.00 92.75 84 LEU A C 1
ATOM 580 O O . LEU A 1 84 ? -4.026 -5.610 -3.497 1.00 92.75 84 LEU A O 1
ATOM 584 N N . GLY A 1 85 ? -2.697 -7.322 -4.081 1.00 91.50 85 GLY A N 1
ATOM 585 C CA . GLY A 1 85 ? -3.497 -8.362 -3.433 1.00 91.50 85 GLY A CA 1
ATOM 586 C C . GLY A 1 85 ? -3.566 -8.185 -1.915 1.00 91.50 85 GLY A C 1
ATOM 587 O O . GLY A 1 85 ? -4.660 -8.203 -1.352 1.00 91.50 85 GLY A O 1
ATOM 588 N N . GLU A 1 86 ? -2.425 -7.942 -1.265 1.00 89.94 86 GLU A N 1
ATOM 589 C CA . GLU A 1 86 ? -2.376 -7.663 0.178 1.00 89.94 86 GLU A CA 1
ATOM 590 C C . GLU A 1 86 ? -3.068 -6.343 0.539 1.00 89.94 86 GLU A C 1
ATOM 592 O O . GLU A 1 86 ? -3.846 -6.291 1.492 1.00 89.94 86 GLU A O 1
ATOM 597 N N . LEU A 1 87 ? -2.877 -5.294 -0.269 1.00 91.00 87 LEU A N 1
ATOM 598 C CA . LEU A 1 87 ? -3.531 -3.997 -0.081 1.00 91.00 87 LEU A CA 1
ATOM 599 C C . LEU A 1 87 ? -5.058 -4.141 -0.021 1.00 91.00 87 LEU A C 1
ATOM 601 O O . LEU A 1 87 ? -5.698 -3.597 0.878 1.00 91.00 87 LEU A O 1
ATOM 605 N N . ARG A 1 88 ? -5.648 -4.912 -0.945 1.00 91.88 88 ARG A N 1
ATOM 606 C CA . ARG A 1 88 ? -7.099 -5.164 -0.969 1.00 91.88 88 ARG A CA 1
ATOM 607 C C . ARG A 1 88 ? -7.585 -5.856 0.301 1.00 91.88 88 ARG A C 1
ATOM 609 O O . ARG A 1 88 ? -8.662 -5.516 0.793 1.00 91.88 88 ARG A O 1
ATOM 616 N N . ARG A 1 89 ? -6.803 -6.791 0.849 1.00 90.69 89 ARG A N 1
ATOM 617 C CA . ARG A 1 89 ? -7.137 -7.454 2.119 1.00 90.69 89 ARG A CA 1
ATOM 618 C C . ARG A 1 89 ? -7.105 -6.462 3.274 1.00 90.69 89 ARG A C 1
ATOM 620 O O . ARG A 1 89 ? -8.076 -6.392 4.016 1.00 90.69 89 ARG A O 1
ATOM 627 N N . CYS A 1 90 ? -6.066 -5.633 3.373 1.00 88.81 90 CYS A N 1
ATOM 628 C CA . CYS A 1 90 ? -5.973 -4.598 4.406 1.00 88.81 90 CYS A CA 1
ATOM 629 C C . CYS A 1 90 ? -7.146 -3.610 4.351 1.00 88.81 90 CYS A C 1
ATOM 631 O O . CYS A 1 90 ? -7.747 -3.312 5.381 1.00 88.81 90 CYS A O 1
ATOM 633 N N . VAL A 1 91 ? -7.506 -3.135 3.154 1.00 89.44 91 VAL A N 1
ATOM 634 C CA . VAL A 1 91 ? -8.652 -2.232 2.961 1.00 89.44 91 VAL A CA 1
ATOM 635 C C . VAL A 1 91 ? -9.961 -2.903 3.386 1.00 89.44 91 VAL A C 1
ATOM 637 O O . VAL A 1 91 ? -10.765 -2.282 4.080 1.00 89.44 91 VAL A O 1
ATOM 640 N N . SER A 1 92 ? -10.151 -4.177 3.030 1.00 90.12 92 SER A N 1
ATOM 641 C CA . SER A 1 92 ? -11.340 -4.946 3.425 1.00 90.12 92 SER A CA 1
ATOM 642 C C . SER A 1 92 ? -11.429 -5.095 4.946 1.00 90.12 92 SER A C 1
ATOM 644 O O . SER A 1 92 ? -12.468 -4.799 5.526 1.00 90.12 92 SER A O 1
ATOM 646 N N . THR A 1 93 ? -10.319 -5.425 5.612 1.00 88.19 93 THR A N 1
ATOM 647 C CA . THR A 1 93 ? -10.242 -5.496 7.080 1.00 88.19 93 THR A CA 1
ATOM 648 C C . THR A 1 93 ? -10.608 -4.165 7.739 1.00 88.19 93 THR A C 1
ATOM 650 O O . THR A 1 93 ? -11.353 -4.139 8.716 1.00 88.19 93 THR A O 1
ATOM 653 N N . VAL A 1 94 ? -10.124 -3.037 7.208 1.00 86.12 94 VAL A N 1
ATOM 654 C CA . VAL A 1 94 ? -10.478 -1.707 7.735 1.00 86.12 94 VAL A CA 1
ATOM 655 C C . VAL A 1 94 ? -11.973 -1.427 7.561 1.00 86.12 94 VAL A C 1
ATOM 657 O O . VAL A 1 94 ? -12.603 -0.905 8.483 1.00 86.12 94 VAL A O 1
ATOM 660 N N . ALA A 1 95 ? -12.556 -1.790 6.416 1.00 86.50 95 ALA A N 1
ATOM 661 C CA . ALA A 1 95 ? -13.991 -1.652 6.180 1.00 86.50 95 ALA A CA 1
ATOM 662 C C . ALA A 1 95 ? -14.816 -2.512 7.155 1.00 86.50 95 ALA A C 1
ATOM 664 O O . ALA A 1 95 ? -15.771 -2.013 7.751 1.00 86.50 95 ALA A O 1
ATOM 665 N N . GLU A 1 96 ? -14.408 -3.762 7.388 1.00 86.69 96 GLU A N 1
ATOM 666 C CA . GLU A 1 96 ? -15.047 -4.663 8.352 1.00 86.69 96 GLU A CA 1
ATOM 667 C C . GLU A 1 96 ? -15.001 -4.096 9.774 1.00 86.69 96 GLU A C 1
ATOM 669 O O . GLU A 1 96 ? -16.040 -4.007 10.430 1.00 86.69 96 GLU A O 1
ATOM 674 N N . ILE A 1 97 ? -13.835 -3.633 10.238 1.00 82.94 97 ILE A N 1
ATOM 675 C CA . ILE A 1 97 ? -13.686 -3.019 11.568 1.00 82.94 97 ILE A CA 1
ATOM 676 C C . ILE A 1 97 ? -14.624 -1.812 11.709 1.00 82.94 97 ILE A C 1
ATOM 678 O O . ILE A 1 97 ? -15.352 -1.704 12.696 1.00 82.94 97 ILE A O 1
ATOM 682 N N . ARG A 1 98 ? -14.668 -0.936 10.698 1.00 80.19 98 ARG A N 1
ATOM 683 C CA . ARG A 1 98 ? -15.530 0.261 10.694 1.00 80.19 98 ARG A CA 1
ATOM 684 C C . ARG A 1 98 ? -17.018 -0.062 10.665 1.00 80.19 98 ARG A C 1
ATOM 686 O O . ARG A 1 98 ? -17.804 0.674 11.249 1.00 80.19 98 ARG A O 1
ATOM 693 N N . SER A 1 99 ? -17.402 -1.166 10.031 1.00 81.50 99 SER A N 1
ATOM 694 C CA . SER A 1 99 ? -18.785 -1.656 10.036 1.00 81.50 99 SER A CA 1
ATOM 695 C C . SER A 1 99 ? -19.212 -2.281 11.374 1.00 81.50 99 SER A C 1
ATOM 697 O O . SER A 1 99 ? -20.343 -2.742 11.501 1.00 81.50 99 SER A O 1
ATOM 699 N N . GLY A 1 100 ? -18.330 -2.288 12.384 1.00 69.50 100 GLY A N 1
ATOM 700 C CA . GLY A 1 100 ? -18.582 -2.925 13.675 1.00 69.50 100 GLY A CA 1
ATOM 701 C C . GLY A 1 100 ? -18.381 -4.438 13.639 1.00 69.50 100 GLY A C 1
ATOM 702 O O . GLY A 1 100 ? -19.059 -5.141 14.382 1.00 69.50 100 GLY A O 1
ATOM 703 N N . GLY A 1 101 ? -17.484 -4.904 12.757 1.00 56.34 101 GLY A N 1
ATOM 704 C CA . GLY A 1 101 ? -17.153 -6.286 12.406 1.00 56.34 101 GLY A CA 1
ATOM 705 C C . GLY A 1 101 ? -17.794 -7.382 13.258 1.00 56.34 101 GLY A C 1
ATOM 706 O O . GLY A 1 101 ? -17.586 -7.471 14.468 1.00 56.34 101 GLY A O 1
ATOM 707 N N . THR A 1 102 ? -18.485 -8.283 12.562 1.00 49.75 102 THR A N 1
ATOM 708 C CA . THR A 1 102 ? -19.231 -9.505 12.927 1.00 49.75 102 THR A CA 1
ATOM 709 C C . THR A 1 102 ? -18.711 -10.345 14.110 1.00 49.75 102 THR A C 1
ATOM 711 O O . THR A 1 102 ? -19.421 -11.208 14.621 1.00 49.75 102 THR A O 1
ATOM 714 N N . ARG A 1 103 ? -17.493 -10.107 14.602 1.00 47.69 103 ARG A N 1
ATOM 715 C CA . ARG A 1 103 ? -16.912 -10.763 15.779 1.00 47.69 103 ARG A CA 1
ATOM 716 C C . ARG A 1 103 ? -17.602 -10.370 17.087 1.00 47.69 103 ARG A C 1
ATOM 718 O O . ARG A 1 103 ? -17.733 -11.224 17.960 1.00 47.69 103 ARG A O 1
ATOM 725 N N . ALA A 1 104 ? -18.111 -9.140 17.204 1.00 46.88 104 ALA A N 1
ATOM 726 C CA . ALA A 1 104 ? -18.965 -8.764 18.336 1.00 46.88 104 ALA A CA 1
ATOM 727 C C . ALA A 1 104 ? -20.273 -9.578 18.343 1.00 46.88 104 ALA A C 1
ATOM 729 O O . ALA A 1 104 ? -20.769 -9.964 19.400 1.00 46.88 104 ALA A O 1
ATOM 730 N N . THR A 1 105 ? -20.794 -9.910 17.159 1.00 47.12 105 THR A N 1
ATOM 731 C CA . THR A 1 105 ? -22.011 -10.714 17.003 1.00 47.12 105 THR A CA 1
ATOM 732 C C . THR A 1 105 ? -21.771 -12.181 17.351 1.00 47.12 105 THR A C 1
ATOM 734 O O . THR A 1 105 ? -22.581 -12.757 18.068 1.00 47.12 105 THR A O 1
ATOM 737 N N . VAL A 1 106 ? -20.647 -12.780 16.935 1.00 49.31 106 VAL A N 1
ATOM 738 C CA . VAL A 1 106 ? -20.337 -14.190 17.252 1.00 49.31 106 VAL A CA 1
ATOM 739 C C . VAL A 1 106 ? -20.054 -14.388 18.744 1.00 49.31 106 VAL A C 1
ATOM 741 O O . VAL A 1 106 ? -20.568 -15.335 19.333 1.00 49.31 106 VAL A O 1
ATOM 744 N N . VAL A 1 107 ? -19.312 -13.483 19.394 1.00 51.50 107 VAL A N 1
ATOM 745 C CA . VAL A 1 107 ? -19.071 -13.580 20.847 1.00 51.50 107 VAL A CA 1
ATOM 746 C C . VAL A 1 107 ? -20.380 -13.405 21.625 1.00 51.50 107 VAL A C 1
ATOM 748 O O . VAL A 1 107 ? -20.658 -14.194 22.525 1.00 51.50 107 VAL A O 1
ATOM 751 N N . ASN A 1 108 ? -21.244 -12.463 21.230 1.00 49.38 108 ASN A N 1
ATOM 752 C CA . ASN A 1 108 ? -22.562 -12.314 21.854 1.00 49.38 108 ASN A CA 1
ATOM 753 C C . ASN A 1 108 ? -23.505 -13.497 21.579 1.00 49.38 108 ASN A C 1
ATOM 755 O O . ASN A 1 108 ? -24.306 -13.840 22.443 1.00 49.38 108 ASN A O 1
ATOM 759 N N . GLN A 1 109 ? -23.415 -14.153 20.419 1.00 48.78 109 GLN A N 1
ATOM 760 C CA . GLN A 1 109 ? -24.227 -15.334 20.109 1.00 48.78 109 GLN A CA 1
ATOM 761 C C . GLN A 1 109 ? -23.785 -16.578 20.886 1.00 48.78 109 GLN A C 1
ATOM 763 O O . GLN A 1 109 ? -24.640 -17.307 21.387 1.00 48.78 109 GLN A O 1
ATOM 768 N N . VAL A 1 110 ? -22.477 -16.798 21.052 1.00 49.94 110 VAL A N 1
ATOM 769 C CA . VAL A 1 110 ? -21.959 -17.920 21.854 1.00 49.94 110 VAL A CA 1
ATOM 770 C C . VAL A 1 110 ? -22.293 -17.722 23.335 1.00 49.94 110 VAL A C 1
ATOM 772 O O . VAL A 1 110 ? -22.761 -18.651 23.990 1.00 49.94 110 VAL A O 1
ATOM 775 N N . VAL A 1 111 ? -22.162 -16.495 23.852 1.00 53.50 111 VAL A N 1
ATOM 776 C CA . VAL A 1 111 ? -22.537 -16.163 25.238 1.00 53.50 111 VAL A CA 1
ATOM 777 C C . VAL A 1 111 ? -24.057 -16.240 25.452 1.00 53.50 111 VAL A C 1
ATOM 779 O O . VAL A 1 111 ? -24.501 -16.643 26.527 1.00 53.50 111 VAL A O 1
ATOM 782 N N . ALA A 1 112 ? -24.879 -15.928 24.445 1.00 50.03 112 ALA A N 1
ATOM 783 C CA . ALA A 1 112 ? -26.326 -16.139 24.520 1.00 50.03 112 ALA A CA 1
ATOM 784 C C . ALA A 1 112 ? -26.685 -17.633 24.592 1.00 50.03 112 ALA A C 1
ATOM 786 O O . ALA A 1 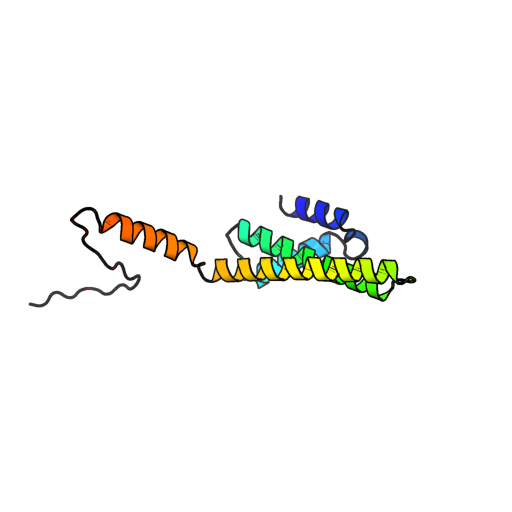112 ? -27.502 -18.023 25.416 1.00 50.03 112 ALA A O 1
ATOM 787 N N . GLN A 1 113 ? -26.049 -18.490 23.789 1.00 50.53 113 GLN A N 1
ATOM 788 C CA . GLN A 1 113 ? -26.343 -19.929 23.786 1.00 50.53 113 GLN A CA 1
ATOM 789 C C . GLN A 1 113 ? -25.828 -20.652 25.035 1.00 50.53 113 GLN A C 1
ATOM 791 O O . GLN A 1 113 ? -26.488 -21.567 25.526 1.00 50.53 113 GLN A O 1
ATOM 796 N N . GLN A 1 114 ? -24.698 -20.214 25.595 1.00 48.62 114 GLN A N 1
ATOM 797 C CA . GLN A 1 114 ? -24.136 -20.822 26.802 1.00 48.62 114 GLN A CA 1
ATOM 798 C C . GLN A 1 114 ? -24.979 -20.537 28.059 1.00 48.62 114 GLN A C 1
ATOM 800 O O . GLN A 1 114 ? -25.003 -21.353 28.977 1.00 48.62 114 GLN A O 1
ATOM 805 N N . ASN A 1 115 ? -25.724 -19.428 28.084 1.00 52.62 115 ASN A N 1
ATOM 806 C CA . ASN A 1 115 ? -26.541 -19.039 29.236 1.00 52.62 115 ASN A CA 1
ATOM 807 C C . ASN A 1 115 ? -28.002 -19.535 29.184 1.00 52.62 115 ASN A C 1
ATOM 809 O O . ASN A 1 115 ? -28.679 -19.534 30.212 1.00 52.62 115 ASN A O 1
ATOM 813 N N . VAL A 1 116 ? -28.484 -20.029 28.036 1.00 53.97 116 VAL A N 1
ATOM 814 C CA . VAL A 1 116 ? -29.843 -20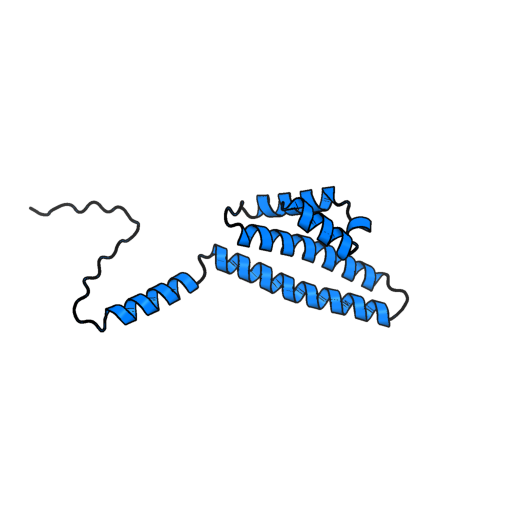.601 27.904 1.00 53.97 116 VAL A CA 1
ATOM 815 C C . VAL A 1 116 ? -29.921 -22.038 28.446 1.00 53.97 116 VAL A C 1
ATOM 817 O O . VAL A 1 116 ? -30.983 -22.478 28.878 1.00 53.97 116 VAL A O 1
ATOM 820 N N . ALA A 1 117 ? -28.800 -22.763 28.510 1.00 53.19 117 ALA A N 1
ATOM 821 C CA . ALA A 1 117 ? -28.761 -24.134 29.030 1.00 53.19 117 ALA A CA 1
ATOM 822 C C . ALA A 1 117 ? -28.818 -24.233 30.572 1.00 53.19 117 ALA A C 1
ATOM 824 O O . ALA A 1 117 ? -29.055 -25.315 31.103 1.00 53.19 117 ALA A O 1
ATOM 825 N N . ALA A 1 118 ? -28.625 -23.124 31.300 1.00 58.91 118 ALA A N 1
ATOM 826 C CA . ALA A 1 118 ? -28.475 -23.106 32.762 1.00 58.91 118 ALA A CA 1
ATOM 827 C C . ALA A 1 118 ? -29.733 -22.643 33.536 1.00 58.91 118 ALA A C 1
ATOM 829 O O . ALA A 1 118 ? -29.640 -22.163 34.663 1.00 58.91 118 ALA A O 1
ATOM 830 N N . GLY A 1 119 ? -30.925 -22.808 32.953 1.00 55.62 119 GLY A N 1
ATOM 831 C CA . GLY A 1 119 ? -32.168 -22.989 33.719 1.00 55.62 119 GLY A CA 1
ATOM 832 C C . GLY A 1 119 ? -32.933 -21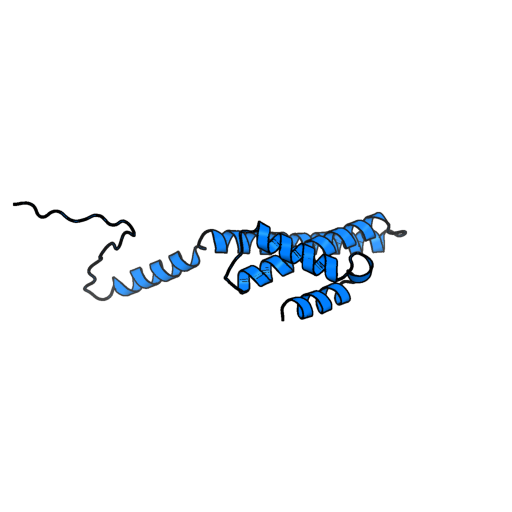.750 34.197 1.00 55.62 119 GLY A C 1
ATOM 833 O O . GLY A 1 119 ? -34.086 -21.898 34.589 1.00 55.62 119 GLY A O 1
ATOM 834 N N . SER A 1 120 ? -32.392 -20.534 34.108 1.00 59.31 120 SER A N 1
ATOM 835 C CA . SER A 1 120 ? -33.207 -19.320 34.298 1.00 59.31 120 SER A CA 1
ATOM 836 C C . SER A 1 120 ? -32.475 -18.066 33.834 1.00 59.31 120 SER A C 1
ATOM 838 O O . SER A 1 120 ? -31.622 -17.541 34.546 1.00 59.31 120 SER A O 1
ATOM 840 N N . GLN A 1 121 ? -32.839 -17.555 32.655 1.00 50.22 121 GLN A N 1
ATOM 841 C CA . GLN A 1 121 ? -32.318 -16.293 32.135 1.00 50.22 121 GLN A CA 1
ATOM 842 C C . GLN A 1 121 ? -33.474 -15.346 31.784 1.00 50.22 121 GLN A C 1
ATOM 844 O O . GLN A 1 121 ? -34.290 -15.634 30.911 1.00 50.22 121 GLN A O 1
ATOM 849 N N . GLN A 1 122 ? -33.549 -14.206 32.476 1.00 51.12 122 GLN A N 1
ATOM 850 C CA . GLN A 1 122 ? -34.401 -13.080 32.087 1.00 51.12 122 GLN A CA 1
ATOM 851 C C . GLN A 1 122 ? -33.675 -12.241 31.030 1.00 51.12 122 GLN A C 1
ATOM 853 O O . GLN A 1 122 ? -32.563 -11.765 31.257 1.00 51.12 122 GLN A O 1
ATOM 858 N N . ILE A 1 123 ? -34.315 -12.049 29.877 1.00 51.16 123 ILE A N 1
ATOM 859 C CA . ILE A 1 123 ? -33.810 -11.217 28.781 1.00 51.16 123 ILE A CA 1
ATOM 860 C C . ILE A 1 123 ? -34.373 -9.803 28.959 1.00 51.16 123 ILE A C 1
ATOM 862 O O . ILE A 1 123 ? -35.562 -9.573 28.747 1.00 51.16 123 ILE A O 1
ATOM 866 N N . ALA A 1 124 ? -33.524 -8.843 29.332 1.00 46.25 124 ALA A N 1
ATOM 867 C CA . ALA A 1 124 ? -33.848 -7.422 29.243 1.00 46.25 124 ALA A CA 1
ATOM 868 C C . ALA A 1 124 ? -33.274 -6.859 27.937 1.00 46.25 124 ALA A C 1
ATOM 870 O O . ALA A 1 124 ? -32.059 -6.771 27.762 1.00 46.25 124 ALA A O 1
ATOM 871 N N . PHE A 1 125 ? -34.146 -6.459 27.011 1.00 43.53 125 PHE A N 1
ATOM 872 C CA . PHE A 1 125 ? -33.732 -5.735 25.813 1.00 43.53 125 PHE A CA 1
ATOM 873 C C . PHE A 1 125 ? -33.322 -4.309 26.201 1.00 43.53 125 PHE A C 1
ATOM 875 O O . PHE A 1 125 ? -34.171 -3.424 26.308 1.00 43.53 125 PHE A O 1
ATOM 882 N N . VAL A 1 126 ? -32.025 -4.050 26.386 1.00 46.38 126 VAL A N 1
ATOM 883 C CA . VAL A 1 126 ? -31.514 -2.671 26.427 1.00 46.38 126 VAL A CA 1
ATOM 884 C C . VAL A 1 126 ? -31.338 -2.202 24.986 1.00 46.38 126 VAL A C 1
ATOM 886 O O . VAL A 1 126 ? -30.237 -2.144 24.446 1.00 46.38 126 VAL A O 1
ATOM 889 N N . GLY A 1 127 ? -32.458 -1.895 24.330 1.00 38.19 127 GLY A N 1
ATOM 890 C CA . GLY A 1 127 ? -32.418 -1.068 23.133 1.00 38.19 127 GLY A CA 1
ATOM 891 C C . GLY A 1 127 ? -31.842 0.293 23.518 1.00 38.19 127 GLY A C 1
ATOM 892 O O . GLY A 1 127 ? -32.331 0.931 24.451 1.00 38.19 127 GLY A O 1
ATOM 893 N N . SER A 1 128 ? -30.815 0.753 22.808 1.00 44.62 128 SER A N 1
ATOM 894 C CA . SER A 1 128 ? -30.226 2.093 22.919 1.00 44.62 128 SER A CA 1
ATOM 895 C C . SER A 1 128 ? -31.170 3.181 22.378 1.00 44.62 128 SER A C 1
ATOM 897 O O . SER A 1 128 ? -30.801 4.035 21.580 1.00 44.62 128 SER A O 1
ATOM 899 N N . GLY A 1 129 ? -32.422 3.171 22.833 1.00 42.66 129 GLY A N 1
ATOM 900 C CA . GLY A 1 129 ? -33.427 4.181 22.554 1.00 42.66 129 GLY A CA 1
ATOM 901 C C . GLY A 1 129 ? -34.165 4.504 23.841 1.00 42.66 129 GLY A C 1
ATOM 902 O O . GLY A 1 129 ? -34.952 3.696 24.329 1.00 42.66 129 GLY A O 1
ATOM 903 N N . LYS A 1 130 ? -33.922 5.696 24.398 1.00 44.16 130 LYS A N 1
ATOM 904 C CA . LYS A 1 130 ? -34.678 6.233 25.536 1.00 44.16 130 LYS A CA 1
ATOM 905 C C . LYS A 1 130 ? -36.174 6.258 25.192 1.00 44.16 130 LYS A C 1
ATOM 907 O O . LYS A 1 130 ? -36.651 7.220 24.597 1.00 44.16 130 LYS A O 1
ATOM 912 N N . LYS A 1 131 ? -36.939 5.246 25.599 1.00 42.50 131 LYS A N 1
ATOM 913 C CA . LYS A 1 131 ? -38.403 5.327 25.661 1.00 42.50 131 LYS A CA 1
ATOM 914 C C . LYS A 1 131 ? -38.827 5.333 27.123 1.00 42.50 131 LYS A C 1
ATOM 916 O O . LYS A 1 131 ? -38.736 4.329 27.818 1.00 42.50 131 LYS A O 1
ATOM 921 N N . LYS A 1 132 ? -39.261 6.512 27.585 1.00 47.03 132 LYS A N 1
ATOM 922 C CA . LYS A 1 132 ? -39.920 6.697 28.882 1.00 47.03 132 LYS A CA 1
ATOM 923 C C . LYS A 1 132 ? -41.174 5.823 28.912 1.00 47.03 132 LYS A C 1
ATOM 925 O O . LYS A 1 132 ? -42.106 6.061 28.146 1.00 47.03 132 LYS A O 1
ATOM 930 N N . LEU A 1 133 ? -41.193 4.836 29.798 1.00 42.50 133 LEU A N 1
ATOM 931 C CA . LEU A 1 133 ? -42.369 4.018 30.057 1.00 42.50 133 LEU A CA 1
ATOM 932 C C . LEU A 1 133 ? -43.369 4.857 30.880 1.00 42.50 133 LEU A C 1
ATOM 934 O O . LEU A 1 133 ? -43.098 5.187 32.034 1.00 42.50 133 LEU A O 1
ATOM 938 N N . ARG A 1 134 ? -44.499 5.262 30.280 1.00 42.72 134 ARG A N 1
ATOM 939 C CA . ARG A 1 134 ? -45.654 5.815 31.020 1.00 42.72 134 ARG A CA 1
ATOM 940 C C . ARG A 1 134 ? -46.369 4.656 31.716 1.00 42.72 134 ARG A C 1
ATOM 942 O O . ARG A 1 134 ? -46.637 3.645 31.072 1.00 42.72 134 ARG A O 1
ATOM 949 N N . LYS A 1 135 ? -46.687 4.813 33.004 1.00 38.66 135 LYS A N 1
ATOM 950 C CA . LYS A 1 135 ? -47.568 3.886 33.728 1.00 38.66 135 LYS A CA 1
ATOM 951 C C . LYS A 1 135 ? -49.020 4.088 33.264 1.00 38.66 135 LYS A C 1
ATOM 953 O O . LYS A 1 135 ? -49.431 5.247 33.170 1.00 38.66 135 LYS A O 1
ATOM 958 N N . PRO A 1 136 ? -49.775 3.018 32.969 1.00 44.69 136 PRO A N 1
ATOM 959 C CA . PRO A 1 136 ? -51.224 3.098 32.866 1.00 44.69 136 PRO A CA 1
ATOM 960 C C . PRO A 1 136 ? -51.855 3.124 34.269 1.00 44.69 136 PRO A C 1
ATOM 962 O O . PRO A 1 136 ? -51.280 2.571 35.210 1.00 44.69 136 PRO A O 1
ATOM 965 N N . ASN A 1 137 ? -52.979 3.839 34.364 1.00 48.50 137 ASN A N 1
ATOM 966 C CA . ASN A 1 137 ? -53.789 4.076 35.564 1.00 48.50 137 ASN A CA 1
ATOM 967 C C . ASN A 1 137 ? -54.370 2.795 36.161 1.00 48.50 137 ASN A C 1
ATOM 969 O O . ASN A 1 137 ? -54.761 1.915 35.362 1.00 48.50 137 ASN A O 1
#

Foldseek 3Di:
DVLVVLVVLCVVLVVCVVDPSVVLVVQLVVQCVVVVHDPDVVLSVLSSLLSSLVSSLVVLCVQLVPPPDDVSVVVSPVVSVVSVVVSVVSVVVSVCVVVVHCPVVVVVVVVVVVVVVPPDDDDDPPDVDDDDDDDDD

Sequence (137 aa):
MVAGILHGLAKSVGLGDVMPTADCVRFVDNLQSESGGSTDPLVAVLLQQIGVSQVATGLLASKAATATNADDAVAYSTAAARLLGELRRCVSTVAEIRSGGTRATVVNQVVAQQNVAAGSQQIAFVGSGKKKLRKPN

pLDDT: mean 72.84, std 18.13, range [38.19, 98.25]